Protein AF-T1DAF1-F1 (afdb_monomer_lite)

Structure (mmCIF, N/CA/C/O backbone):
data_AF-T1DAF1-F1
#
_entry.id   AF-T1DAF1-F1
#
loop_
_atom_site.group_PDB
_atom_site.id
_atom_site.type_symbol
_atom_site.label_atom_id
_atom_site.label_alt_id
_atom_site.label_comp_id
_atom_site.label_asym_id
_atom_site.label_entity_id
_atom_site.label_seq_id
_atom_site.pdbx_PDB_ins_code
_atom_site.Cartn_x
_atom_site.Cartn_y
_atom_site.Cartn_z
_atom_site.occupancy
_atom_site.B_iso_or_equiv
_atom_site.auth_seq_id
_atom_site.auth_comp_id
_atom_site.auth_asym_id
_atom_site.auth_atom_id
_atom_site.pdbx_PDB_model_num
ATOM 1 N N . LYS A 1 1 ? 13.235 -7.980 -29.886 1.00 71.06 1 LYS A N 1
ATOM 2 C CA . LYS A 1 1 ? 14.053 -6.932 -29.238 1.00 71.06 1 LYS A CA 1
ATOM 3 C C . LYS A 1 1 ? 13.303 -6.487 -27.997 1.00 71.06 1 LYS A C 1
ATOM 5 O O . LYS A 1 1 ? 12.100 -6.289 -28.112 1.00 71.06 1 LYS A O 1
ATOM 10 N N . VAL A 1 2 ? 13.966 -6.429 -26.849 1.00 77.50 2 VAL A N 1
ATOM 11 C CA . VAL A 1 2 ? 13.373 -6.048 -25.560 1.00 77.50 2 VAL A CA 1
ATOM 12 C C . VAL A 1 2 ? 13.904 -4.665 -25.203 1.00 77.50 2 VAL A C 1
ATOM 14 O O . VAL A 1 2 ? 15.09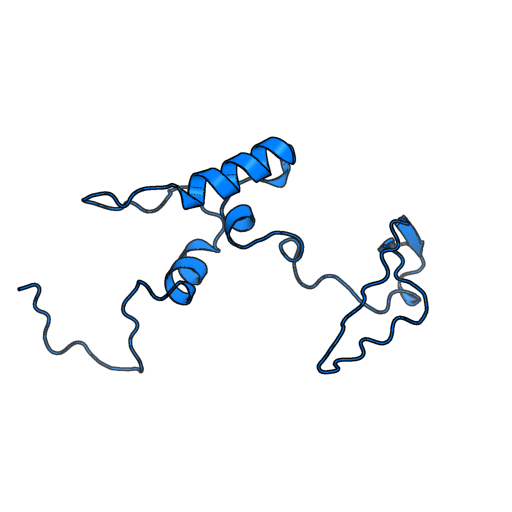7 -4.416 -25.373 1.00 77.50 2 VAL A O 1
ATOM 17 N N . LEU A 1 3 ? 13.014 -3.767 -24.781 1.00 78.81 3 LEU A N 1
ATOM 18 C CA . LEU A 1 3 ? 13.399 -2.454 -24.276 1.00 78.81 3 LEU A CA 1
ATOM 19 C C . LEU A 1 3 ? 14.031 -2.647 -22.898 1.00 78.81 3 LEU A C 1
ATOM 21 O O . LEU A 1 3 ? 13.396 -3.219 -22.013 1.00 78.81 3 LEU A O 1
ATOM 25 N N . VAL A 1 4 ? 15.260 -2.185 -22.720 1.00 76.69 4 VAL A N 1
ATOM 26 C CA . VAL A 1 4 ? 15.973 -2.287 -21.447 1.00 76.69 4 VAL A CA 1
ATOM 27 C C . VAL A 1 4 ? 16.493 -0.930 -21.020 1.00 76.69 4 VAL A C 1
ATOM 29 O O . VAL A 1 4 ? 16.919 -0.118 -21.842 1.00 76.69 4 VAL A O 1
ATOM 32 N N . ARG A 1 5 ? 16.502 -0.707 -19.708 1.00 71.88 5 ARG A N 1
ATOM 33 C CA . ARG A 1 5 ? 17.323 0.330 -19.095 1.00 71.88 5 ARG A CA 1
ATOM 34 C C . ARG A 1 5 ? 18.703 -0.272 -18.874 1.00 71.88 5 ARG A C 1
ATOM 36 O O . ARG A 1 5 ? 18.830 -1.213 -18.091 1.00 71.88 5 ARG A O 1
ATOM 43 N N . ARG A 1 6 ? 19.730 0.220 -19.569 1.00 62.81 6 ARG A N 1
ATOM 44 C CA . ARG A 1 6 ? 21.091 -0.281 -19.339 1.00 62.81 6 ARG A CA 1
ATOM 45 C C . ARG A 1 6 ? 21.534 0.125 -17.940 1.00 62.81 6 ARG A C 1
ATOM 47 O O . ARG A 1 6 ? 21.519 1.306 -17.611 1.00 62.81 6 ARG A O 1
ATOM 54 N N . GLY A 1 7 ? 21.914 -0.851 -17.123 1.00 59.12 7 GLY A N 1
ATOM 55 C CA . GLY A 1 7 ? 22.738 -0.595 -15.948 1.00 59.12 7 GLY A CA 1
ATOM 56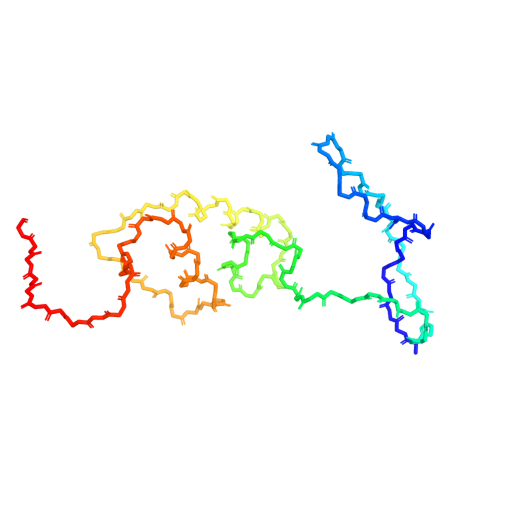 C C . GLY A 1 7 ? 24.201 -0.397 -16.365 1.00 59.12 7 GLY A C 1
ATOM 57 O O . GLY A 1 7 ? 24.581 -0.808 -17.466 1.00 59.12 7 GLY A O 1
ATOM 58 N N . PRO A 1 8 ? 25.045 0.207 -15.515 1.00 54.12 8 PRO A N 1
ATOM 59 C CA . PRO A 1 8 ? 26.492 0.098 -15.676 1.00 54.12 8 PRO A CA 1
ATOM 60 C C . PRO A 1 8 ? 26.875 -1.385 -15.793 1.00 54.12 8 PRO A C 1
ATOM 62 O O . PRO A 1 8 ? 26.560 -2.198 -14.921 1.00 54.12 8 PRO A O 1
ATOM 65 N N . ILE A 1 9 ? 27.538 -1.739 -16.892 1.00 48.59 9 ILE A N 1
ATOM 66 C CA . ILE A 1 9 ? 28.069 -3.085 -17.114 1.00 48.59 9 ILE A CA 1
ATOM 67 C C . ILE A 1 9 ? 29.089 -3.343 -15.994 1.00 48.59 9 ILE A C 1
ATOM 69 O O . ILE A 1 9 ? 30.114 -2.667 -15.936 1.00 48.59 9 ILE A O 1
ATOM 73 N N . GLY A 1 10 ? 28.784 -4.269 -15.078 1.00 46.91 10 GLY A N 1
ATOM 74 C CA . GLY A 1 10 ? 29.648 -4.603 -13.938 1.00 46.91 10 GLY A CA 1
ATOM 75 C C . GLY A 1 10 ? 29.273 -3.989 -12.582 1.00 46.91 10 GLY A C 1
ATOM 76 O O . GLY A 1 10 ? 30.111 -3.996 -11.681 1.00 46.91 10 GLY A O 1
ATOM 77 N N . ALA A 1 11 ? 28.049 -3.480 -12.385 1.00 44.72 11 ALA A N 1
ATOM 78 C CA . ALA A 1 11 ? 27.564 -3.199 -11.029 1.00 44.72 11 ALA A CA 1
ATOM 79 C C . ALA A 1 11 ? 27.337 -4.505 -10.249 1.00 44.72 11 ALA A C 1
ATOM 81 O O . ALA A 1 11 ? 26.247 -5.072 -10.240 1.00 44.72 11 ALA A O 1
ATOM 82 N N . GLU A 1 12 ? 28.380 -4.980 -9.569 1.00 42.38 12 GLU A N 1
ATOM 83 C CA . GLU A 1 12 ? 28.215 -5.921 -8.466 1.00 42.38 12 GLU A CA 1
ATOM 84 C C . GLU A 1 12 ? 27.351 -5.268 -7.379 1.00 42.38 12 GLU A C 1
ATOM 86 O O . GLU A 1 12 ? 27.688 -4.205 -6.850 1.00 42.38 12 GLU A O 1
ATOM 91 N N . VAL A 1 13 ? 26.258 -5.929 -6.992 1.00 47.34 13 VAL A N 1
ATOM 92 C CA . VAL A 1 13 ? 25.532 -5.598 -5.762 1.00 47.34 13 VAL A CA 1
ATOM 93 C C . VAL A 1 13 ? 26.399 -6.044 -4.584 1.00 47.34 13 VAL A C 1
ATOM 95 O O . VAL A 1 13 ? 26.299 -7.171 -4.103 1.00 47.34 13 VAL A O 1
ATOM 98 N N . ARG A 1 14 ? 27.299 -5.171 -4.122 1.00 47.22 14 ARG A N 1
ATOM 99 C CA . ARG A 1 14 ? 28.042 -5.393 -2.875 1.00 47.22 14 ARG A CA 1
ATOM 100 C C . ARG A 1 14 ? 27.191 -4.941 -1.698 1.00 47.22 14 ARG A C 1
ATOM 102 O O . ARG A 1 14 ? 27.130 -3.757 -1.381 1.00 47.22 14 ARG A O 1
ATOM 109 N N . VAL A 1 15 ? 26.544 -5.900 -1.041 1.00 48.94 15 VAL A N 1
ATOM 110 C CA . VAL A 1 15 ? 25.875 -5.672 0.244 1.00 48.94 15 VAL A CA 1
ATOM 111 C C . VAL A 1 15 ? 26.952 -5.610 1.329 1.00 48.94 15 VAL A C 1
ATOM 113 O O . VAL A 1 15 ? 27.415 -6.633 1.826 1.00 48.94 15 VAL A O 1
ATOM 116 N N . GLY A 1 16 ? 27.401 -4.395 1.642 1.00 47.81 16 GLY A N 1
ATOM 117 C CA . GLY A 1 16 ? 28.335 -4.084 2.724 1.00 47.81 16 GLY A CA 1
ATOM 118 C C . GLY A 1 16 ? 27.794 -2.955 3.603 1.00 47.81 16 GLY A C 1
ATOM 119 O O . GLY A 1 16 ? 26.982 -2.153 3.150 1.00 47.81 16 GLY A O 1
ATOM 120 N N . VAL A 1 17 ? 28.255 -2.909 4.855 1.00 52.66 17 VAL A N 1
ATOM 121 C CA . VAL A 1 17 ? 27.661 -2.156 5.978 1.00 52.66 17 VAL A CA 1
ATOM 122 C C . VAL A 1 17 ? 27.607 -0.628 5.786 1.00 52.66 17 VAL A C 1
ATOM 124 O O . VAL A 1 17 ? 26.785 -0.002 6.441 1.00 52.66 17 VAL A O 1
ATOM 127 N N . ASP A 1 18 ? 28.382 -0.024 4.872 1.00 45.56 18 ASP A N 1
ATOM 128 C CA . ASP A 1 18 ? 28.579 1.440 4.895 1.00 45.56 18 ASP A CA 1
ATOM 129 C C . ASP A 1 18 ? 28.395 2.231 3.590 1.00 45.56 18 ASP A C 1
ATOM 131 O O . ASP A 1 18 ? 28.504 3.453 3.624 1.00 45.56 18 ASP A O 1
ATOM 135 N N . THR A 1 19 ? 28.107 1.641 2.424 1.00 38.75 19 THR A N 1
ATOM 136 C CA . THR A 1 19 ? 27.688 2.451 1.252 1.00 38.75 19 THR A CA 1
ATOM 137 C C . THR A 1 19 ? 27.201 1.585 0.099 1.00 38.75 19 THR A C 1
ATOM 139 O O . THR A 1 19 ? 27.967 0.838 -0.502 1.00 38.75 19 THR A O 1
ATOM 142 N N . THR A 1 20 ? 25.926 1.728 -0.269 1.00 44.22 20 THR A N 1
ATOM 143 C CA . THR A 1 20 ? 25.412 1.215 -1.545 1.00 44.22 20 THR A CA 1
ATOM 144 C C . THR A 1 20 ? 25.408 2.362 -2.551 1.00 44.22 20 THR A C 1
ATOM 146 O O . THR A 1 20 ? 24.656 3.320 -2.388 1.00 44.22 20 THR A O 1
ATOM 149 N N . SER A 1 21 ? 26.263 2.300 -3.573 1.00 41.62 21 SER A N 1
ATOM 150 C CA . SER A 1 21 ? 26.235 3.259 -4.683 1.00 41.62 21 SER A CA 1
ATOM 151 C C . SER A 1 21 ? 25.572 2.613 -5.896 1.00 41.62 21 SER A C 1
ATOM 153 O O . SER A 1 21 ? 26.057 1.627 -6.443 1.00 41.62 21 SER A O 1
ATOM 155 N N . TYR A 1 22 ? 24.433 3.168 -6.307 1.00 47.28 22 TYR A N 1
ATOM 156 C CA . TYR A 1 22 ? 23.749 2.786 -7.537 1.00 47.28 22 TYR A CA 1
ATOM 157 C C . TYR A 1 22 ? 24.207 3.747 -8.632 1.00 47.28 22 TYR A C 1
ATOM 159 O O . TYR A 1 22 ? 23.807 4.912 -8.649 1.00 47.28 22 TYR A O 1
ATOM 167 N N . ALA A 1 23 ? 25.081 3.295 -9.530 1.00 46.09 23 ALA A N 1
ATOM 168 C CA . ALA A 1 23 ? 25.411 4.088 -10.706 1.00 46.09 23 ALA A CA 1
ATOM 169 C C . ALA A 1 23 ? 24.155 4.193 -11.589 1.00 46.09 23 ALA A C 1
ATOM 171 O O . ALA A 1 23 ? 23.610 3.195 -12.064 1.00 46.09 23 ALA A O 1
ATOM 172 N N . SER A 1 24 ? 23.656 5.420 -11.743 1.00 46.56 24 SER A N 1
ATOM 173 C CA . SER A 1 24 ? 22.490 5.714 -12.566 1.00 46.56 24 SER A CA 1
ATOM 174 C C . SER A 1 24 ? 22.921 5.848 -14.022 1.00 46.56 24 SER A C 1
ATOM 176 O O . SER A 1 24 ? 23.556 6.821 -14.416 1.00 46.56 24 SER A O 1
ATOM 178 N N . THR A 1 25 ? 22.556 4.864 -14.837 1.00 52.03 25 THR A N 1
ATOM 179 C CA . THR A 1 25 ? 22.505 5.033 -16.289 1.00 52.03 25 THR A CA 1
ATOM 180 C C . THR A 1 25 ? 21.044 5.266 -16.684 1.00 52.03 25 THR A C 1
ATOM 182 O O . THR A 1 25 ? 20.117 4.580 -16.232 1.00 52.03 25 THR A O 1
ATOM 185 N N . SER A 1 26 ? 20.837 6.321 -17.468 1.00 57.94 26 SER A N 1
ATOM 186 C CA . SER A 1 26 ? 19.534 6.787 -17.967 1.00 57.94 26 SER A CA 1
ATOM 187 C C . SER A 1 26 ? 19.256 6.300 -19.390 1.00 57.94 26 SER A C 1
ATOM 189 O O . SER A 1 26 ? 18.281 6.723 -20.004 1.00 57.94 26 SER A O 1
ATOM 191 N N . GLU A 1 27 ? 20.140 5.470 -19.945 1.00 69.94 27 GLU A N 1
ATOM 192 C CA . GLU A 1 27 ? 20.077 5.056 -21.341 1.00 69.94 27 GLU A CA 1
ATOM 193 C C . GLU A 1 27 ? 19.087 3.908 -21.530 1.00 69.94 27 GLU A C 1
ATOM 195 O O . GLU A 1 27 ? 19.137 2.879 -20.845 1.00 69.94 27 GLU A O 1
ATOM 200 N N . ILE A 1 28 ? 18.181 4.116 -22.480 1.00 80.06 28 ILE A N 1
ATOM 201 C CA . ILE A 1 28 ? 17.160 3.162 -22.894 1.00 80.06 28 ILE A CA 1
ATOM 202 C C . ILE A 1 28 ? 17.569 2.639 -24.270 1.00 80.06 28 ILE A C 1
ATOM 204 O O . ILE A 1 28 ? 17.782 3.431 -25.187 1.00 80.06 28 ILE A O 1
ATOM 208 N N . ASP A 1 29 ? 17.672 1.319 -24.413 1.00 80.75 29 ASP A N 1
ATOM 209 C CA . ASP A 1 29 ? 18.102 0.669 -25.655 1.00 80.75 29 ASP A CA 1
ATOM 210 C C . ASP A 1 29 ? 17.277 -0.598 -25.944 1.00 80.75 29 ASP A C 1
ATOM 212 O O . ASP A 1 29 ? 16.581 -1.134 -25.078 1.00 80.75 29 ASP A O 1
ATOM 216 N N . PHE A 1 30 ? 17.346 -1.083 -27.181 1.00 83.19 30 PHE A N 1
ATOM 217 C CA . PHE A 1 30 ? 16.711 -2.316 -27.629 1.00 83.19 30 PHE A CA 1
ATOM 218 C C . PHE A 1 30 ? 17.739 -3.438 -27.776 1.00 83.19 30 PHE A C 1
ATOM 220 O O . PHE A 1 30 ? 18.477 -3.486 -28.760 1.00 83.19 30 PHE A O 1
ATOM 227 N N . VAL A 1 31 ? 17.705 -4.412 -26.869 1.00 83.31 31 VAL A N 1
ATOM 228 C CA . VAL A 1 31 ? 18.633 -5.559 -26.867 1.00 83.31 31 VAL A CA 1
ATOM 229 C C . VAL A 1 31 ? 17.945 -6.867 -27.269 1.00 83.31 31 VAL A C 1
ATOM 231 O O . VAL A 1 31 ? 16.714 -6.955 -27.406 1.00 83.31 31 VAL A O 1
ATOM 234 N N . SER A 1 32 ? 18.736 -7.908 -27.520 1.00 86.25 32 SER A N 1
ATOM 235 C CA . SER A 1 32 ? 18.233 -9.271 -27.677 1.00 86.25 32 SER A CA 1
ATOM 236 C C . SER A 1 32 ? 17.742 -9.811 -26.334 1.00 86.25 32 SER A C 1
ATOM 238 O O . SER A 1 32 ? 18.333 -9.545 -25.296 1.00 86.25 32 SER A O 1
ATOM 240 N N . ALA A 1 33 ? 16.695 -10.642 -26.337 1.00 83.44 33 ALA A N 1
ATOM 241 C CA . ALA A 1 33 ? 16.181 -11.248 -25.102 1.00 83.44 33 ALA A CA 1
ATOM 242 C C . ALA A 1 33 ? 17.224 -12.129 -24.384 1.00 83.44 33 ALA A C 1
ATOM 244 O O . ALA A 1 33 ? 17.135 -12.313 -23.179 1.00 83.44 33 ALA A O 1
ATOM 245 N N . LYS A 1 34 ? 18.222 -12.650 -25.115 1.00 87.38 34 LYS A N 1
ATOM 246 C CA . LYS A 1 34 ? 19.321 -13.455 -24.548 1.00 87.38 34 LYS A CA 1
ATOM 247 C C . LYS A 1 34 ? 20.337 -12.634 -23.746 1.00 87.38 34 LYS A C 1
ATOM 249 O O . LYS A 1 34 ? 21.138 -13.222 -23.037 1.00 87.38 34 LYS A O 1
ATOM 254 N N . GLU A 1 35 ? 20.332 -11.314 -23.907 1.00 81.69 35 GLU A N 1
ATOM 255 C CA . GLU A 1 35 ? 21.264 -10.386 -23.252 1.00 81.69 35 GLU A CA 1
ATOM 256 C C . GLU A 1 35 ? 20.659 -9.776 -21.976 1.00 81.69 35 GLU A C 1
ATOM 2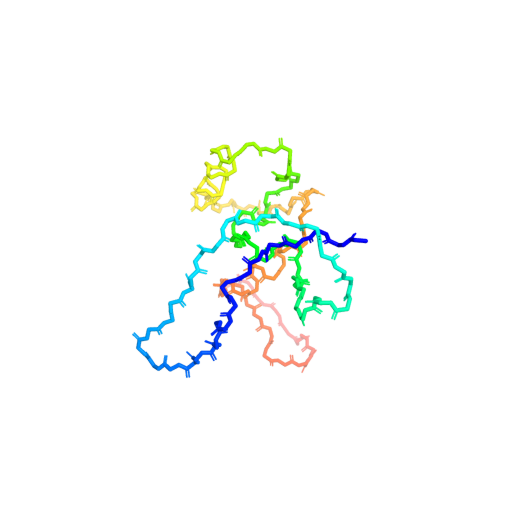58 O O . GLU A 1 35 ? 21.319 -9.008 -21.285 1.00 81.69 35 GLU A O 1
ATOM 263 N N . VAL A 1 36 ? 19.393 -10.084 -21.673 1.00 81.00 36 VAL A N 1
ATOM 264 C CA . VAL A 1 36 ? 18.689 -9.577 -20.492 1.00 81.00 36 VAL A CA 1
ATOM 265 C C . VAL A 1 36 ? 18.949 -10.511 -19.315 1.00 81.00 36 VAL A C 1
ATOM 267 O O . VAL A 1 36 ? 18.539 -11.668 -19.341 1.00 81.00 36 VAL A O 1
ATOM 270 N N . GLU A 1 37 ? 19.609 -10.002 -18.278 1.00 81.81 37 GLU A N 1
ATOM 271 C CA . GLU A 1 37 ? 19.953 -10.779 -17.077 1.00 81.81 37 GLU A CA 1
ATOM 272 C C . GLU A 1 37 ? 18.925 -10.622 -15.951 1.00 81.81 37 GLU A C 1
ATOM 274 O O . GLU A 1 37 ? 18.698 -11.552 -15.180 1.00 81.81 37 GLU A O 1
ATOM 279 N N . LEU A 1 38 ? 18.296 -9.446 -15.852 1.00 82.69 38 LEU A N 1
ATOM 280 C CA . LEU A 1 38 ? 17.384 -9.075 -14.770 1.00 82.69 38 LEU A CA 1
ATOM 281 C C . LEU A 1 38 ? 16.119 -8.406 -15.317 1.00 82.69 38 LEU A C 1
ATOM 283 O O . LEU A 1 38 ? 16.123 -7.819 -16.400 1.00 82.69 38 LEU A O 1
ATOM 287 N N . MET A 1 39 ? 15.042 -8.480 -14.537 1.00 82.81 39 MET A N 1
ATOM 288 C CA . MET A 1 39 ? 13.756 -7.847 -14.821 1.00 82.81 39 MET A CA 1
ATOM 289 C C . MET A 1 39 ? 13.145 -7.291 -13.532 1.00 82.81 39 MET A C 1
ATOM 291 O O . MET A 1 39 ? 13.316 -7.863 -12.455 1.00 82.81 39 MET A O 1
ATOM 295 N N . ASP A 1 40 ? 12.411 -6.191 -13.670 1.00 84.19 40 ASP A N 1
ATOM 296 C CA . ASP A 1 40 ? 11.628 -5.570 -12.605 1.00 84.19 40 ASP A CA 1
ATOM 297 C C . ASP A 1 40 ? 10.620 -6.557 -11.997 1.00 84.19 40 ASP A C 1
ATOM 299 O O . ASP A 1 40 ? 9.882 -7.235 -12.714 1.00 84.19 40 ASP A O 1
ATOM 303 N N . VAL A 1 41 ? 10.555 -6.618 -10.665 1.00 89.94 41 VAL A N 1
ATOM 304 C CA . VAL A 1 41 ? 9.675 -7.568 -9.953 1.00 89.94 41 VAL A CA 1
ATOM 305 C C . VAL A 1 41 ? 8.221 -7.094 -9.959 1.00 89.94 41 VAL A C 1
ATOM 307 O O . VAL A 1 41 ? 7.289 -7.897 -9.941 1.00 89.94 41 VAL A O 1
ATOM 310 N N . SER A 1 42 ? 8.012 -5.778 -9.953 1.00 88.81 42 SER A N 1
ATOM 311 C CA . SER A 1 42 ? 6.685 -5.173 -9.904 1.00 88.81 42 SER A CA 1
ATOM 312 C C . SER A 1 42 ? 6.678 -3.822 -10.613 1.00 88.81 42 SER A C 1
ATOM 314 O O . SER A 1 42 ? 7.596 -3.030 -10.401 1.00 88.81 42 SER A O 1
ATOM 316 N N . PRO A 1 43 ? 5.606 -3.474 -11.348 1.00 85.75 43 PRO A N 1
ATOM 317 C CA . PRO A 1 43 ? 5.424 -2.127 -11.895 1.00 85.75 43 PRO A CA 1
ATOM 318 C C . PRO A 1 43 ? 5.435 -1.025 -10.823 1.00 85.75 43 PRO A C 1
ATOM 320 O O . PRO A 1 43 ? 5.763 0.122 -11.107 1.00 85.75 43 PRO A O 1
ATOM 323 N N . LYS A 1 44 ? 5.098 -1.372 -9.573 1.00 87.50 44 LYS A N 1
ATOM 324 C CA . LYS A 1 44 ? 5.072 -0.444 -8.433 1.00 87.50 44 LYS A CA 1
ATOM 325 C C . LYS A 1 44 ? 6.430 -0.312 -7.724 1.00 87.50 44 LYS A C 1
ATOM 327 O O . LYS A 1 44 ? 6.519 0.423 -6.751 1.00 87.50 44 LYS A O 1
ATOM 332 N N . GLN A 1 45 ? 7.490 -0.988 -8.178 1.00 87.94 45 GLN A N 1
ATOM 333 C CA . GLN A 1 45 ? 8.785 -1.006 -7.473 1.00 87.94 45 GLN A CA 1
ATOM 334 C C . GLN A 1 45 ? 9.464 0.372 -7.366 1.00 87.94 45 GLN A C 1
ATOM 336 O O . GLN A 1 45 ? 10.310 0.578 -6.503 1.00 87.94 45 GLN A O 1
ATOM 341 N N . ILE A 1 46 ? 9.120 1.299 -8.265 1.00 86.94 46 ILE A N 1
ATOM 342 C CA . ILE A 1 46 ? 9.729 2.633 -8.335 1.00 86.94 46 ILE A CA 1
ATOM 343 C C . ILE A 1 46 ? 8.991 3.674 -7.486 1.00 86.94 46 ILE A C 1
ATOM 345 O O . ILE A 1 46 ? 9.490 4.786 -7.325 1.00 86.94 46 ILE A O 1
ATOM 349 N N . VAL A 1 47 ? 7.794 3.353 -6.981 1.00 88.69 47 VAL A N 1
ATOM 350 C CA . VAL A 1 47 ? 6.949 4.295 -6.237 1.00 88.69 47 VAL A CA 1
ATOM 351 C C . VAL A 1 47 ? 6.959 3.991 -4.741 1.00 88.69 47 VAL A C 1
ATOM 353 O O . VAL A 1 47 ? 7.084 2.845 -4.317 1.00 88.69 47 VAL A O 1
ATOM 356 N N . SER A 1 48 ? 6.809 5.037 -3.924 1.00 92.31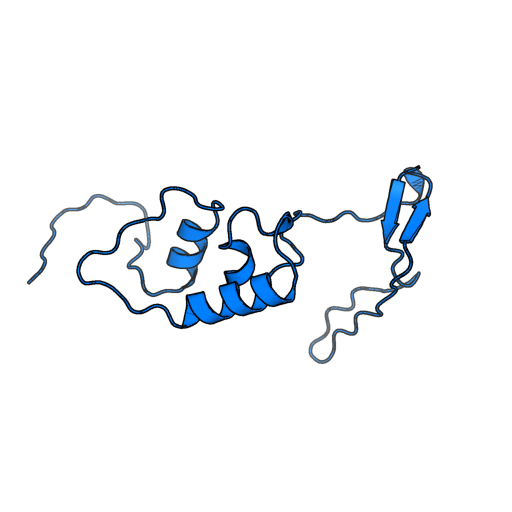 48 SER A N 1
ATOM 357 C CA . SER A 1 48 ? 6.678 4.897 -2.469 1.00 92.31 48 SER A CA 1
ATOM 358 C C . SER A 1 48 ? 5.332 4.279 -2.074 1.00 92.31 48 SER A C 1
ATOM 360 O O . SER A 1 48 ? 4.386 4.295 -2.864 1.00 92.31 48 SER A O 1
ATOM 362 N N . VAL A 1 49 ? 5.206 3.818 -0.824 1.00 93.06 49 VAL A N 1
ATOM 363 C CA . VAL A 1 49 ? 3.931 3.299 -0.293 1.00 93.06 49 VAL A CA 1
ATOM 364 C C . VAL A 1 49 ? 2.816 4.342 -0.429 1.00 93.06 49 VAL A C 1
ATOM 366 O O . VAL A 1 49 ? 1.776 4.030 -0.997 1.00 93.06 49 VAL A O 1
ATOM 369 N N . SER A 1 50 ? 3.045 5.598 -0.025 1.00 93.44 50 SER A N 1
ATOM 370 C CA . SER A 1 50 ? 2.042 6.671 -0.145 1.00 93.44 50 SER A CA 1
ATOM 371 C C . SER A 1 50 ? 1.647 6.943 -1.598 1.00 93.44 50 SER A C 1
ATOM 373 O O . SER A 1 50 ? 0.471 7.057 -1.918 1.00 93.44 50 SER A O 1
ATOM 375 N N . THR A 1 51 ? 2.616 6.993 -2.512 1.00 93.75 51 THR A N 1
ATOM 376 C CA . THR A 1 51 ? 2.326 7.190 -3.942 1.00 93.75 51 THR A CA 1
ATOM 377 C C . THR A 1 51 ? 1.556 6.003 -4.525 1.00 93.75 51 THR A C 1
ATOM 379 O O . THR A 1 51 ? 0.683 6.191 -5.364 1.00 93.75 51 THR A O 1
ATOM 382 N N . SER A 1 52 ? 1.825 4.783 -4.049 1.00 94.38 52 SER A N 1
ATOM 383 C CA . SER A 1 52 ? 1.130 3.570 -4.491 1.00 94.38 52 SER A CA 1
ATOM 384 C C . SER A 1 52 ? -0.338 3.494 -4.053 1.00 94.38 52 SER A C 1
ATOM 386 O O . SER A 1 52 ? -1.070 2.666 -4.590 1.00 94.38 52 SER A O 1
ATOM 388 N N . LEU A 1 53 ? -0.774 4.344 -3.114 1.00 95.19 53 LEU A N 1
ATOM 389 C CA . LEU A 1 53 ? -2.171 4.479 -2.679 1.00 95.19 53 LEU A CA 1
ATOM 390 C C . LEU A 1 53 ? -2.991 5.417 -3.579 1.00 95.19 53 LEU A C 1
ATOM 392 O O . LEU A 1 53 ? -4.198 5.530 -3.394 1.00 95.19 53 LEU A O 1
ATOM 396 N N . ILE A 1 54 ? -2.369 6.110 -4.539 1.00 95.31 54 ILE A N 1
ATOM 397 C CA . ILE A 1 54 ? -3.090 6.970 -5.483 1.00 95.31 54 ILE A CA 1
ATOM 398 C C . ILE A 1 54 ? -3.583 6.103 -6.656 1.00 95.31 54 ILE A C 1
ATOM 400 O O . ILE A 1 54 ? -2.755 5.552 -7.388 1.00 95.31 54 ILE A O 1
ATOM 404 N N . PRO A 1 55 ? -4.904 5.950 -6.862 1.00 95.19 55 PRO A N 1
ATOM 405 C CA . PRO A 1 55 ? -5.425 5.221 -8.013 1.00 95.19 55 PRO A CA 1
ATOM 406 C C . PRO A 1 55 ? -5.158 5.997 -9.308 1.00 95.19 55 PRO A C 1
ATOM 408 O O . PRO A 1 55 ? -5.201 7.224 -9.319 1.00 95.19 55 PRO A O 1
ATOM 411 N N . PHE A 1 56 ? -4.910 5.272 -10.402 1.00 94.56 56 PHE A N 1
ATOM 412 C CA . PHE A 1 56 ? -4.647 5.838 -11.734 1.00 94.56 56 PHE A CA 1
ATOM 413 C C . PHE A 1 56 ? -3.452 6.801 -11.793 1.00 94.56 56 PHE A C 1
ATOM 415 O O . PHE A 1 56 ? -3.442 7.725 -12.605 1.00 94.56 56 PHE A O 1
ATOM 422 N N . ILE A 1 57 ? -2.434 6.589 -10.953 1.00 93.00 57 ILE A N 1
ATOM 423 C CA . ILE A 1 57 ? -1.256 7.462 -10.853 1.00 93.00 57 ILE A CA 1
ATOM 424 C C . ILE A 1 57 ? -0.521 7.654 -12.185 1.00 93.00 57 ILE A C 1
ATOM 426 O O . ILE A 1 57 ? 0.085 8.692 -12.414 1.00 93.00 57 ILE A O 1
ATOM 430 N N . GLU A 1 58 ? -0.608 6.679 -13.086 1.00 92.31 58 GLU A N 1
ATOM 431 C CA . GLU A 1 58 ? -0.053 6.735 -14.436 1.00 92.31 58 GLU A CA 1
ATOM 432 C C . GLU A 1 58 ? -0.709 7.795 -15.340 1.00 92.31 58 GLU A C 1
ATOM 434 O O . GLU A 1 58 ? -0.150 8.137 -16.381 1.00 92.31 58 GLU A O 1
ATOM 439 N N . HIS A 1 59 ? -1.867 8.329 -14.942 1.00 94.75 59 HIS A N 1
ATOM 440 C CA . HIS A 1 59 ? -2.586 9.398 -15.638 1.00 94.75 59 HIS A CA 1
ATOM 441 C C . HIS A 1 59 ? -2.322 10.789 -15.038 1.00 94.75 59 HIS A C 1
ATOM 443 O O . HIS A 1 59 ? -2.726 11.792 -15.630 1.00 94.75 59 HIS A O 1
ATOM 449 N N . ASP A 1 60 ? -1.655 10.863 -13.885 1.00 92.06 60 ASP A N 1
ATOM 450 C CA . ASP A 1 60 ? -1.314 12.113 -13.212 1.00 92.06 60 ASP A CA 1
ATOM 451 C C . ASP A 1 60 ? 0.143 12.508 -13.496 1.00 92.06 60 ASP A C 1
ATOM 453 O O . ASP A 1 60 ? 1.034 11.672 -13.654 1.00 92.06 60 ASP A O 1
ATOM 457 N N . ASP A 1 61 ? 0.413 13.813 -13.553 1.00 95.25 61 ASP A N 1
ATOM 458 C CA . ASP A 1 61 ? 1.785 14.304 -13.646 1.00 95.25 61 ASP A CA 1
ATOM 459 C C . ASP A 1 61 ? 2.530 14.162 -12.307 1.00 95.25 61 ASP A C 1
ATOM 461 O O . ASP A 1 61 ? 1.937 14.078 -11.228 1.00 95.25 61 ASP A O 1
ATOM 465 N N . ALA A 1 62 ? 3.863 14.192 -12.371 1.00 91.12 62 ALA A N 1
ATOM 466 C CA . ALA A 1 62 ? 4.719 13.963 -11.211 1.00 91.12 62 ALA A CA 1
ATOM 467 C C . ALA A 1 62 ? 4.505 14.975 -10.069 1.00 91.12 62 ALA A C 1
ATOM 469 O O . ALA A 1 62 ? 4.623 14.604 -8.900 1.00 91.12 62 ALA A O 1
ATOM 470 N N . ASN A 1 63 ? 4.180 16.236 -10.371 1.00 94.62 63 ASN A N 1
ATOM 471 C CA . ASN A 1 63 ? 3.971 17.245 -9.334 1.00 94.62 63 ASN A CA 1
ATOM 472 C C . ASN A 1 63 ? 2.643 17.007 -8.614 1.00 94.62 63 ASN A C 1
ATOM 474 O O . ASN A 1 63 ? 2.599 17.066 -7.385 1.00 94.62 63 ASN A O 1
ATOM 478 N N . ARG A 1 64 ? 1.575 16.679 -9.351 1.00 94.31 64 ARG A N 1
ATOM 479 C CA . ARG A 1 64 ? 0.279 16.311 -8.758 1.00 94.31 64 ARG A CA 1
ATOM 480 C C . ARG A 1 64 ? 0.372 15.025 -7.944 1.00 94.31 64 ARG A C 1
ATOM 482 O O . ARG A 1 64 ? -0.103 15.004 -6.810 1.00 94.31 64 ARG A O 1
ATOM 489 N N . ALA A 1 65 ? 1.068 14.013 -8.455 1.00 93.81 65 ALA A N 1
ATOM 490 C CA . ALA A 1 65 ? 1.376 12.784 -7.727 1.00 93.81 65 ALA A CA 1
ATOM 491 C C . ALA A 1 65 ? 2.118 13.059 -6.405 1.00 93.81 65 ALA A C 1
ATOM 493 O O . ALA A 1 65 ? 1.762 12.519 -5.354 1.00 93.81 65 ALA A O 1
ATOM 494 N N . LEU A 1 66 ? 3.131 13.934 -6.442 1.00 94.19 66 LEU A N 1
ATOM 495 C CA . LEU A 1 66 ? 3.906 14.339 -5.268 1.00 94.19 66 LEU A CA 1
ATOM 496 C C . LEU A 1 66 ? 3.040 15.073 -4.238 1.00 94.19 66 LEU A C 1
ATOM 498 O O . LEU A 1 66 ? 3.114 14.777 -3.043 1.00 94.19 66 LEU A O 1
ATOM 502 N N . MET A 1 67 ? 2.219 16.024 -4.690 1.00 96.38 67 MET A N 1
ATOM 503 C CA . MET A 1 67 ? 1.289 16.741 -3.818 1.00 96.38 67 MET A CA 1
ATOM 504 C C . MET A 1 67 ? 0.280 15.776 -3.196 1.00 96.38 67 MET A C 1
ATOM 506 O O . MET A 1 67 ? 0.140 15.770 -1.977 1.00 96.38 67 MET A O 1
ATOM 510 N N . GLY A 1 68 ? -0.337 14.901 -3.993 1.00 95.62 68 GLY A N 1
ATOM 511 C CA . GLY A 1 68 ? -1.295 13.902 -3.519 1.00 95.62 68 GLY A CA 1
ATOM 512 C C . GLY A 1 68 ? -0.707 13.000 -2.435 1.00 95.62 68 GLY A C 1
ATOM 513 O O . GLY A 1 68 ? -1.288 12.866 -1.359 1.00 95.62 68 GLY A O 1
ATOM 514 N N . ALA A 1 69 ? 0.494 12.462 -2.658 1.00 95.06 69 ALA A N 1
ATOM 515 C CA . ALA A 1 69 ? 1.163 11.601 -1.684 1.00 95.06 69 ALA A CA 1
ATOM 516 C C . ALA A 1 69 ? 1.507 12.339 -0.374 1.00 95.06 69 ALA A C 1
ATOM 518 O O . ALA A 1 69 ? 1.464 11.752 0.708 1.00 95.06 69 ALA A O 1
ATOM 519 N N . ASN A 1 70 ? 1.842 13.631 -0.444 1.00 96.00 70 ASN A N 1
ATOM 520 C CA . ASN A 1 70 ? 2.119 14.433 0.748 1.00 96.00 70 ASN A CA 1
ATOM 521 C C . ASN A 1 70 ? 0.848 14.851 1.490 1.00 96.00 70 ASN A C 1
ATOM 523 O O . ASN A 1 70 ? 0.841 14.829 2.718 1.00 96.00 70 ASN A O 1
ATOM 527 N N . MET A 1 71 ? -0.223 15.169 0.766 1.00 97.31 71 MET A N 1
ATOM 528 C CA . MET A 1 71 ? -1.518 15.513 1.350 1.00 97.31 71 MET A CA 1
ATOM 529 C C . MET A 1 71 ? -2.156 14.312 2.056 1.00 97.31 71 MET A C 1
ATOM 531 O O . MET A 1 71 ? -2.754 14.486 3.111 1.00 97.31 71 MET A O 1
ATOM 535 N N . GLN A 1 72 ? -1.958 13.083 1.562 1.00 95.81 72 GLN A N 1
ATOM 536 C CA . GLN A 1 72 ? -2.421 11.873 2.258 1.00 95.81 72 GLN A CA 1
ATOM 537 C C . GLN A 1 72 ? -1.849 11.747 3.679 1.00 95.81 72 GLN A C 1
ATOM 539 O O . GLN A 1 72 ? -2.569 11.376 4.598 1.00 95.81 72 GLN A O 1
ATOM 544 N N . LYS A 1 73 ? -0.580 12.119 3.892 1.00 93.38 73 LYS A N 1
ATOM 545 C CA . LYS A 1 73 ? 0.055 12.102 5.226 1.00 93.38 73 LYS A CA 1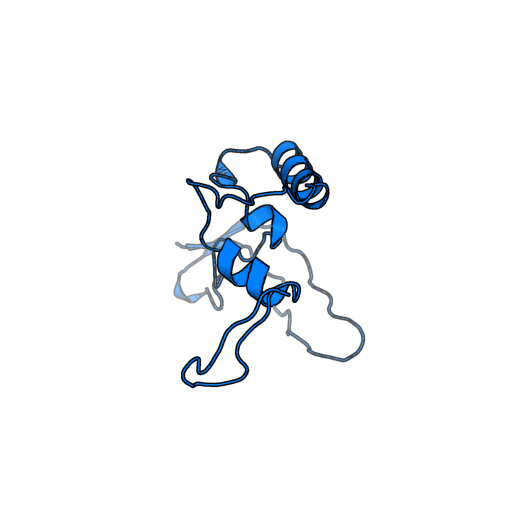
ATOM 546 C C . LYS A 1 73 ? -0.474 13.185 6.172 1.00 93.38 73 LYS A C 1
ATOM 548 O O . LYS A 1 73 ? -0.154 13.168 7.353 1.00 93.38 73 LYS A O 1
ATOM 553 N N . GLN A 1 74 ? -1.231 14.145 5.648 1.00 96.94 74 GLN A N 1
ATOM 554 C CA . GLN A 1 74 ? -1.852 15.227 6.412 1.00 96.94 74 GLN A CA 1
ATOM 555 C C . GLN A 1 74 ? -3.319 14.927 6.746 1.00 96.94 74 GLN A C 1
ATOM 557 O O . GLN A 1 74 ? -3.975 15.748 7.385 1.00 96.94 74 GLN A O 1
ATOM 562 N N . ALA A 1 75 ? -3.849 13.783 6.302 1.00 95.00 75 ALA A N 1
ATOM 563 C CA . ALA A 1 75 ? -5.211 13.379 6.603 1.00 95.00 75 ALA A CA 1
ATOM 564 C C . ALA A 1 75 ? -5.412 13.222 8.118 1.00 95.00 75 ALA A C 1
ATOM 566 O O . ALA A 1 75 ? -4.550 12.698 8.824 1.00 95.00 75 ALA A O 1
ATOM 567 N N . VAL A 1 76 ? -6.570 13.670 8.604 1.00 97.12 76 VAL A N 1
ATOM 568 C CA . VAL A 1 76 ? -6.962 13.538 10.011 1.00 97.12 76 VAL A CA 1
ATOM 569 C C . VAL A 1 76 ? -7.938 12.369 10.189 1.00 97.12 76 VAL A C 1
ATOM 571 O O . VAL A 1 76 ? -8.821 12.195 9.343 1.00 97.12 76 VAL A O 1
ATOM 574 N N . PRO A 1 77 ? -7.820 11.572 11.268 1.00 95.31 77 PRO A N 1
ATOM 575 C CA . PRO A 1 77 ? -8.767 10.499 11.554 1.00 95.31 77 PRO A CA 1
ATOM 576 C C . PRO A 1 77 ? -10.186 11.036 11.778 1.00 95.31 77 PRO A C 1
ATOM 578 O O . PRO A 1 77 ? -10.388 12.004 12.514 1.00 95.31 77 PRO A O 1
ATOM 581 N N . LEU A 1 78 ? -11.172 10.397 11.149 1.00 96.81 78 LEU A N 1
ATOM 582 C CA . LEU A 1 78 ? -12.592 10.709 11.330 1.00 96.81 78 LEU A CA 1
ATOM 583 C C . LEU A 1 78 ? -13.181 9.910 12.501 1.00 96.81 78 LEU A C 1
ATOM 585 O O . LEU A 1 78 ? -12.637 8.880 12.888 1.00 96.81 78 LEU A O 1
ATOM 589 N N . LEU A 1 79 ? -14.336 10.350 13.018 1.00 96.31 79 LEU A N 1
ATOM 590 C CA . LEU A 1 79 ? -15.095 9.597 14.031 1.00 96.31 79 LEU A CA 1
ATOM 591 C C . LEU A 1 79 ? -15.515 8.210 13.529 1.00 96.31 79 LEU A C 1
ATOM 593 O O . LEU A 1 79 ? -15.491 7.244 14.284 1.00 96.31 79 LEU A O 1
ATOM 597 N N . VAL A 1 80 ? -15.902 8.126 12.255 1.00 96.81 80 VAL A N 1
ATOM 598 C CA . VAL A 1 80 ? -16.256 6.877 11.578 1.00 96.81 80 VAL A CA 1
ATOM 599 C C . VAL A 1 80 ? -15.428 6.808 10.292 1.00 96.81 80 VAL A C 1
ATOM 601 O O . VAL A 1 80 ? -15.717 7.555 9.356 1.00 96.81 80 VAL A O 1
ATOM 604 N N . PRO A 1 81 ? -14.358 5.995 10.246 1.00 94.44 81 PRO A N 1
ATOM 605 C CA . PRO A 1 81 ? -13.555 5.835 9.044 1.00 94.44 81 PRO A CA 1
ATOM 606 C C . PRO A 1 81 ? -14.277 4.948 8.024 1.00 94.44 81 PRO A C 1
ATOM 608 O O . PRO A 1 81 ? -14.767 3.870 8.354 1.00 94.44 81 PRO A O 1
ATOM 611 N N . GLU A 1 82 ? -14.292 5.382 6.766 1.00 96.12 82 GLU A N 1
ATOM 612 C CA . GLU A 1 82 ? -14.821 4.612 5.640 1.00 96.12 82 GLU A CA 1
ATOM 613 C C . GLU A 1 82 ? -13.686 4.244 4.682 1.00 96.12 82 GLU A C 1
ATOM 615 O O . GLU A 1 82 ? -12.820 5.065 4.371 1.00 96.12 82 GLU A O 1
ATOM 620 N N . ALA A 1 83 ? -13.679 2.995 4.213 1.00 95.19 83 ALA A N 1
ATOM 621 C CA . ALA A 1 83 ? -12.708 2.550 3.223 1.00 95.19 83 ALA A CA 1
ATOM 622 C C . ALA A 1 83 ? -13.029 3.151 1.840 1.00 95.19 83 ALA A C 1
ATOM 624 O O . ALA A 1 83 ? -14.205 3.288 1.489 1.00 95.19 83 ALA A O 1
ATOM 625 N N . PRO A 1 84 ? -12.013 3.477 1.018 1.00 95.31 84 PRO A N 1
ATOM 626 C CA . PRO A 1 84 ? -12.254 4.000 -0.318 1.00 95.31 84 PRO A CA 1
ATOM 627 C C . PRO A 1 84 ? -12.907 2.938 -1.212 1.00 95.31 84 PRO A C 1
ATOM 629 O O . PRO A 1 84 ? -12.462 1.792 -1.264 1.00 95.31 84 PRO A O 1
ATOM 632 N N . TYR A 1 85 ? -13.925 3.336 -1.981 1.00 96.56 85 TYR A N 1
ATOM 633 C CA . TYR A 1 85 ? -14.563 2.458 -2.973 1.00 96.56 85 TYR A CA 1
ATOM 634 C C . TYR A 1 85 ? -13.615 2.061 -4.113 1.00 96.56 85 TYR A C 1
ATOM 636 O O . TYR A 1 85 ? -13.743 0.979 -4.682 1.00 96.56 85 TYR A O 1
ATOM 644 N N . ILE A 1 86 ? -12.672 2.943 -4.454 1.00 97.00 86 ILE A N 1
ATOM 645 C CA . ILE A 1 86 ? -11.652 2.719 -5.479 1.00 97.00 86 ILE A CA 1
ATOM 646 C C . ILE A 1 86 ? -10.294 2.759 -4.787 1.00 97.00 86 ILE A C 1
ATOM 648 O O . ILE A 1 86 ? -9.835 3.826 -4.385 1.00 97.00 86 ILE A O 1
ATOM 652 N N . GLY A 1 87 ? -9.674 1.590 -4.654 1.00 94.69 87 GLY A N 1
ATOM 653 C CA . GLY A 1 87 ? -8.351 1.416 -4.060 1.00 94.69 87 GLY A CA 1
ATOM 654 C C . GLY A 1 87 ? -7.337 0.817 -5.034 1.00 94.69 87 GLY A C 1
ATOM 655 O O . GLY A 1 87 ? -7.663 0.447 -6.163 1.00 94.69 87 GLY A O 1
ATOM 656 N N . THR A 1 88 ? -6.091 0.701 -4.587 1.00 94.19 88 THR A N 1
ATOM 657 C CA . THR A 1 88 ? -4.955 0.168 -5.353 1.00 94.19 88 THR A CA 1
ATOM 658 C C . THR A 1 88 ? -4.514 -1.227 -4.898 1.00 94.19 88 THR A C 1
ATOM 660 O O . THR A 1 88 ? -3.650 -1.841 -5.542 1.00 94.19 88 THR A O 1
ATOM 663 N N . GLY A 1 89 ? -5.095 -1.728 -3.802 1.00 93.25 89 GLY A N 1
ATOM 664 C CA . GLY A 1 89 ? -4.829 -3.033 -3.194 1.00 93.25 89 GLY A CA 1
ATOM 665 C C . GLY A 1 89 ? -3.677 -3.032 -2.185 1.00 93.25 89 GLY A C 1
ATOM 666 O O . GLY A 1 89 ? -3.314 -4.089 -1.670 1.00 93.25 89 GLY A O 1
ATOM 667 N N . VAL A 1 90 ? -3.078 -1.871 -1.911 1.00 94.44 90 VAL A N 1
ATOM 668 C CA . VAL A 1 90 ? -1.950 -1.722 -0.976 1.00 94.44 90 VAL A CA 1
ATOM 669 C C . VAL A 1 90 ? -2.432 -1.290 0.416 1.00 94.44 90 VAL A C 1
ATOM 671 O O . VAL A 1 90 ? -1.705 -1.447 1.390 1.00 94.44 90 VAL A O 1
ATOM 674 N N . GLU A 1 91 ? -3.678 -0.830 0.539 1.00 95.94 91 GLU A N 1
ATOM 675 C CA . GLU A 1 91 ? -4.288 -0.258 1.746 1.00 95.94 91 GLU A CA 1
ATOM 676 C C . GLU A 1 91 ? -4.220 -1.216 2.936 1.00 95.94 91 GLU A C 1
ATOM 678 O O . GLU A 1 91 ? -3.741 -0.852 4.006 1.00 95.94 91 GLU A O 1
ATOM 683 N N . ALA A 1 92 ? -4.655 -2.464 2.742 1.00 94.38 92 ALA A N 1
ATOM 684 C CA . ALA A 1 92 ? -4.694 -3.457 3.811 1.00 94.38 92 ALA A CA 1
ATOM 685 C C . ALA A 1 92 ? -3.294 -3.782 4.344 1.00 94.38 92 ALA A C 1
ATOM 687 O O . ALA A 1 92 ? -3.114 -3.977 5.544 1.00 94.38 92 ALA A O 1
ATOM 688 N N . ARG A 1 93 ? -2.296 -3.834 3.455 1.00 94.56 93 ARG A N 1
ATOM 689 C CA . ARG A 1 93 ? -0.908 -4.071 3.849 1.00 94.56 93 ARG A CA 1
ATOM 690 C C . ARG A 1 93 ? -0.311 -2.839 4.517 1.00 94.56 93 ARG A C 1
ATOM 692 O O . ARG A 1 93 ? 0.300 -2.980 5.563 1.00 94.56 93 ARG A O 1
ATOM 699 N N . ALA A 1 94 ? -0.556 -1.650 3.971 1.00 94.12 94 ALA A N 1
ATOM 700 C CA . ALA A 1 94 ? -0.110 -0.395 4.560 1.00 94.12 94 ALA A CA 1
ATOM 701 C C . ALA A 1 94 ? -0.662 -0.207 5.982 1.00 94.12 94 ALA A C 1
ATOM 703 O O . ALA A 1 94 ? 0.101 0.125 6.877 1.00 94.12 94 ALA A O 1
ATOM 704 N N . ALA A 1 95 ? -1.949 -0.485 6.214 1.00 94.44 95 ALA A N 1
ATOM 705 C CA . ALA A 1 95 ? -2.562 -0.384 7.538 1.00 94.44 95 ALA A CA 1
ATOM 706 C C . ALA A 1 95 ? -1.986 -1.402 8.536 1.00 94.44 95 ALA A C 1
ATOM 708 O O . ALA A 1 95 ? -1.713 -1.052 9.679 1.00 94.44 95 ALA A O 1
ATOM 709 N N . ARG A 1 96 ? -1.768 -2.653 8.104 1.00 94.69 96 ARG A N 1
ATOM 710 C CA . ARG A 1 96 ? -1.136 -3.692 8.938 1.00 94.69 96 ARG A CA 1
ATOM 711 C C . ARG A 1 96 ? 0.306 -3.343 9.295 1.00 94.69 96 ARG A C 1
ATOM 713 O O . ARG A 1 96 ? 0.684 -3.460 10.454 1.00 94.69 96 ARG A O 1
ATOM 720 N N . ASP A 1 97 ? 1.080 -2.909 8.305 1.00 95.06 97 ASP A N 1
ATOM 721 C CA . ASP A 1 97 ? 2.510 -2.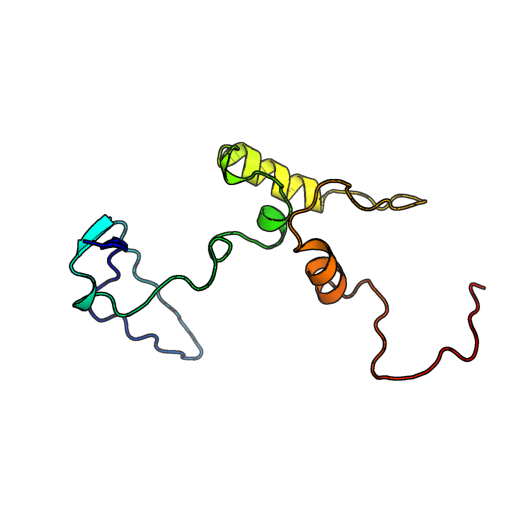632 8.452 1.00 95.06 97 ASP A CA 1
ATOM 722 C C . ASP A 1 97 ? 2.765 -1.278 9.155 1.00 95.06 97 ASP A C 1
ATOM 724 O O . ASP A 1 97 ? 3.862 -1.057 9.662 1.00 95.06 97 ASP A O 1
ATOM 728 N N . ALA A 1 98 ? 1.767 -0.383 9.226 1.00 91.75 98 ALA A N 1
ATOM 729 C CA . ALA A 1 98 ? 1.850 0.888 9.954 1.00 91.75 98 ALA A CA 1
ATOM 730 C C . ALA A 1 98 ? 1.919 0.713 11.481 1.00 91.75 98 ALA A C 1
ATOM 732 O O . ALA A 1 98 ? 2.495 1.556 12.162 1.00 91.75 98 ALA A O 1
ATOM 733 N N . GLY A 1 99 ? 1.363 -0.379 12.017 1.00 91.75 99 GLY A N 1
ATOM 734 C CA . GLY A 1 99 ? 1.427 -0.703 13.447 1.00 91.75 99 GLY A CA 1
ATOM 735 C C . GLY A 1 99 ? 0.337 -0.077 14.325 1.00 91.75 99 GLY A C 1
ATOM 736 O O . GLY A 1 99 ? 0.285 -0.387 15.510 1.00 91.75 99 GLY A O 1
ATOM 737 N N . ASP A 1 100 ? -0.564 0.735 13.767 1.00 93.31 100 ASP A N 1
ATOM 738 C CA . ASP A 1 100 ? -1.678 1.344 14.517 1.00 93.31 100 ASP A CA 1
ATOM 739 C C . ASP A 1 100 ? -2.879 0.394 14.712 1.00 93.31 100 ASP A C 1
ATOM 741 O O . ASP A 1 100 ? -3.803 0.686 15.471 1.00 93.31 100 ASP A O 1
ATOM 745 N N . VAL A 1 101 ? -2.893 -0.748 14.015 1.00 94.50 101 VAL A N 1
ATOM 746 C CA . VAL A 1 101 ? -3.960 -1.756 14.103 1.00 94.50 101 VAL A CA 1
ATOM 747 C C . VAL A 1 101 ? -3.564 -2.907 15.025 1.00 94.50 101 VAL A C 1
ATOM 749 O O . VAL A 1 101 ? -2.434 -3.391 14.995 1.00 94.50 101 VAL A O 1
ATOM 752 N N . VAL A 1 102 ? -4.521 -3.406 15.808 1.00 94.12 102 VAL A N 1
ATOM 753 C CA . VAL A 1 102 ? -4.316 -4.598 16.641 1.00 94.12 102 VAL A CA 1
ATOM 754 C C . VAL A 1 102 ? -4.376 -5.845 15.758 1.00 94.12 102 VAL A C 1
ATOM 756 O O . VAL A 1 102 ? -5.386 -6.109 15.102 1.00 94.12 102 VAL A O 1
ATOM 759 N N . LEU A 1 103 ? -3.290 -6.617 15.739 1.00 95.19 103 LEU A N 1
ATOM 760 C CA . LEU A 1 103 ? -3.180 -7.870 14.994 1.00 95.19 103 LEU A CA 1
ATOM 761 C C . LEU A 1 103 ? -3.169 -9.059 15.954 1.00 95.19 103 LEU A C 1
ATOM 763 O O . LEU A 1 103 ? -2.581 -8.998 17.029 1.00 95.19 103 LEU A O 1
ATOM 767 N N . ALA A 1 104 ? -3.795 -10.162 15.546 1.00 95.25 104 ALA A N 1
ATOM 768 C CA . ALA A 1 104 ? -3.682 -11.419 16.273 1.00 95.25 104 ALA A CA 1
ATOM 769 C C . ALA A 1 104 ? -2.270 -12.001 16.100 1.00 95.25 104 ALA A C 1
ATOM 771 O O . ALA A 1 104 ? -1.789 -12.135 14.974 1.00 95.25 104 ALA A O 1
ATOM 772 N N . GLU A 1 105 ? -1.632 -12.394 17.201 1.00 94.44 105 GLU A N 1
ATOM 773 C CA . GLU A 1 105 ? -0.295 -13.012 17.188 1.00 94.44 105 GLU A CA 1
ATOM 774 C C . GLU A 1 105 ? -0.308 -14.446 16.630 1.00 94.44 105 GLU A C 1
ATOM 776 O O . GLU A 1 105 ? 0.718 -14.965 16.189 1.00 94.44 105 GLU A O 1
ATOM 781 N N . GLY A 1 106 ? -1.474 -15.096 16.624 1.00 94.75 106 GLY A N 1
ATOM 782 C CA . GLY A 1 106 ? -1.633 -16.470 16.173 1.00 94.75 106 GLY A CA 1
ATOM 783 C C . GLY A 1 106 ? -3.082 -16.841 15.876 1.00 94.75 106 GLY A C 1
ATOM 784 O O . GLY A 1 106 ? -4.010 -16.045 16.022 1.00 94.75 106 GLY A O 1
ATOM 785 N N . VAL A 1 107 ? -3.268 -18.082 15.434 1.00 96.69 107 VAL A N 1
ATOM 786 C CA . VAL A 1 107 ? -4.591 -18.666 15.182 1.00 96.69 107 VAL A CA 1
ATOM 787 C C . VAL A 1 107 ? -5.313 -18.946 16.498 1.00 96.69 107 VAL A C 1
ATOM 789 O O . VAL A 1 107 ? -4.721 -19.464 17.441 1.00 96.69 107 VAL A O 1
ATOM 792 N N . GLY A 1 108 ? -6.609 -18.647 16.543 1.00 95.88 108 GLY A N 1
ATOM 793 C CA . GLY A 1 108 ? -7.431 -18.842 17.730 1.00 95.88 108 GLY A CA 1
ATOM 794 C C . GLY A 1 108 ? -8.906 -18.565 17.465 1.00 95.88 108 GLY A C 1
ATOM 795 O O . GLY A 1 108 ? -9.332 -18.385 16.324 1.00 95.88 108 GLY A O 1
ATOM 796 N N . THR A 1 109 ? -9.699 -18.543 18.530 1.00 96.50 109 THR A N 1
ATOM 797 C CA . THR A 1 109 ? -11.124 -18.195 18.492 1.00 96.50 109 THR A CA 1
ATOM 798 C C . THR A 1 109 ? -11.379 -17.094 19.510 1.00 96.50 109 THR A C 1
ATOM 800 O O . THR A 1 109 ? -10.827 -17.133 20.607 1.00 96.50 109 THR A O 1
ATOM 803 N N . VAL A 1 110 ? -12.193 -16.105 19.142 1.00 95.94 110 VAL A N 1
ATOM 804 C CA . VAL A 1 110 ? -12.569 -15.009 20.042 1.00 95.94 110 VAL A CA 1
ATOM 805 C C . VAL A 1 110 ? -13.462 -15.572 21.147 1.00 95.94 110 VAL A C 1
ATOM 807 O O . VAL A 1 110 ? -14.517 -16.130 20.852 1.00 95.94 110 VAL A O 1
ATOM 810 N N . THR A 1 111 ? -13.032 -15.455 22.404 1.00 96.62 111 THR A N 1
ATOM 811 C CA . THR A 1 111 ? -13.801 -15.934 23.566 1.00 96.62 111 THR A CA 1
ATOM 812 C C . THR A 1 111 ? -14.692 -14.856 24.165 1.00 96.62 111 THR A C 1
ATOM 814 O O . THR A 1 111 ? -15.778 -15.171 24.635 1.00 96.62 111 THR A O 1
ATOM 817 N N . ASP A 1 112 ? -14.228 -13.607 24.158 1.00 95.12 112 ASP A N 1
ATOM 818 C CA . ASP A 1 112 ? -14.916 -12.452 24.731 1.00 95.12 112 ASP A CA 1
ATOM 819 C C . ASP A 1 112 ? -14.424 -11.164 24.047 1.00 95.12 112 ASP A C 1
ATOM 821 O O . ASP A 1 112 ? -13.304 -11.131 23.529 1.00 95.12 112 ASP A O 1
ATOM 825 N N . VAL A 1 113 ? -15.258 -10.122 24.010 1.00 95.25 113 VAL A N 1
ATOM 826 C CA . VAL A 1 113 ? -14.904 -8.801 23.471 1.00 95.25 113 VAL A CA 1
ATOM 827 C C . VAL A 1 113 ? -15.586 -7.714 24.301 1.00 95.25 113 VAL A C 1
ATOM 829 O O . VAL A 1 113 ? -16.793 -7.764 24.522 1.00 95.25 113 VAL A O 1
ATOM 832 N N . SER A 1 114 ? -14.815 -6.716 24.731 1.00 94.94 114 SER A N 1
ATOM 833 C CA . SER A 1 114 ? -15.306 -5.537 25.449 1.00 94.94 114 SER A CA 1
ATOM 834 C C . SER A 1 114 ? -14.748 -4.265 24.812 1.00 94.94 114 SER A C 1
ATOM 836 O O . SER A 1 114 ? -13.677 -4.292 24.205 1.00 94.94 114 SER A O 1
ATOM 838 N N . GLY A 1 115 ? -15.499 -3.170 24.927 1.00 89.31 115 GLY A N 1
ATOM 839 C CA . GLY A 1 115 ? -15.122 -1.838 24.445 1.00 89.31 115 GLY A CA 1
ATOM 840 C C . GLY A 1 115 ? -15.178 -0.752 25.521 1.00 89.31 115 GLY A C 1
ATOM 841 O O . GLY A 1 115 ? -15.150 0.423 25.160 1.00 89.31 115 GLY A O 1
ATOM 842 N N . GLU A 1 116 ? -15.319 -1.138 26.796 1.00 63.44 116 GLU A N 1
ATOM 843 C CA . GLU A 1 116 ? -15.142 -0.230 27.945 1.00 63.44 116 GLU A CA 1
ATOM 844 C C . GLU A 1 116 ? -13.674 0.157 28.159 1.00 63.44 116 GLU A C 1
ATOM 846 O O . GLU A 1 116 ? -12.792 -0.718 27.983 1.00 63.44 116 GLU A O 1
#

Secondary structure (DSSP, 8-state):
-EEEEPPPTT------TT---------EEEE-GGG-----S-TTTTS-HHHHTSTTGGGS-HHHHHHHHHHHTTPPPPSS----SS--S-HHHHHHHHS-S---SS----------

Radius of gyration: 21.02 Å; chains: 1; bounding box: 46×36×57 Å

Sequence (116 aa):
KVLVRRGPIGAEVRVGVDTTSYASTSEIDFVSAKEVELMDVSPKQIVSVSTSLIPFIEHDDANRALMGANMQKQAVPLLVPEAPYIGTGVEARAARDAGDVVLAEGVGTVTDVSGE

Foldseek 3Di:
DDKDQDFPPDPDQDPDDPDDDGPDRPDIDDDDPVPDDDDDPDPCPVDDLLLLFDPPSVPDDPVVSVVNSVVVVVDDDDPDDDDDPDTNPSVVVCVVVVPPDDDDPDDDDDPDDDDD

InterPro domains:
  IPR042107 DNA-directed RNA polymerase, beta subunit, external 1 domain superfamily [G3DSA:2.30.150.10] (21-44)

pLDDT: mean 83.35, std 17.63, range [38.75, 97.31]

Organism: NCBI:txid410659